Protein AF-A0A1I6M451-F1 (afdb_monomer_lite)

Radius of gyration: 14.21 Å; chains: 1; bounding box: 35×18×41 Å

Foldseek 3Di:
DDAQAAPVLLVVLQVQLVVLQVVLVCQCVVVDPPHNVSSVVSNVSSCLSNVCSVVSDDVVCVVVVHGPHDPD

Structure (mmCIF, N/CA/C/O backbone):
data_AF-A0A1I6M451-F1
#
_entry.id   AF-A0A1I6M451-F1
#
loop_
_atom_site.group_PDB
_atom_site.id
_atom_site.type_symbol
_atom_site.label_atom_id
_atom_site.label_alt_id
_atom_site.label_comp_id
_atom_site.label_asym_id
_atom_site.label_entity_id
_atom_site.label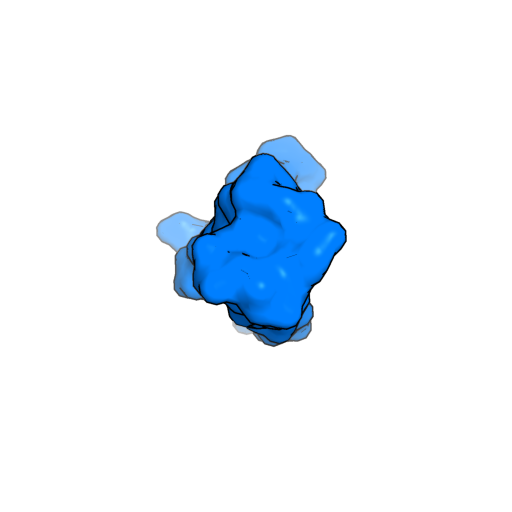_seq_id
_atom_site.pdbx_PDB_ins_code
_atom_site.Cartn_x
_atom_site.Cartn_y
_atom_site.Cartn_z
_atom_site.occupancy
_atom_site.B_iso_or_equiv
_atom_site.auth_seq_id
_atom_site.auth_comp_id
_atom_site.auth_asym_id
_atom_site.auth_atom_id
_atom_site.pdbx_PDB_model_num
ATOM 1 N N . MET A 1 1 ? -12.351 11.617 13.209 1.00 58.00 1 MET A N 1
ATOM 2 C CA . MET A 1 1 ? -13.001 10.445 12.583 1.00 58.00 1 MET A CA 1
ATOM 3 C C . MET A 1 1 ? -12.732 9.260 13.477 1.00 58.00 1 MET A C 1
ATOM 5 O O . MET A 1 1 ? -11.598 9.136 13.923 1.00 58.00 1 MET A O 1
ATOM 9 N N . GLU A 1 2 ? -13.735 8.432 13.740 1.00 80.81 2 GLU A N 1
ATOM 10 C CA . GLU A 1 2 ? -13.502 7.140 14.386 1.00 80.81 2 GLU A CA 1
ATOM 11 C C . GLU A 1 2 ? -12.637 6.269 13.472 1.00 80.81 2 GLU A C 1
ATOM 13 O O . GLU A 1 2 ? -12.805 6.262 12.242 1.00 80.81 2 GLU A O 1
ATOM 18 N N . TYR A 1 3 ? -11.651 5.621 14.084 1.00 87.94 3 TYR A N 1
ATOM 19 C CA . TYR A 1 3 ? -10.789 4.661 13.415 1.00 87.94 3 TYR A CA 1
ATOM 20 C C . TYR A 1 3 ? -11.574 3.369 13.211 1.00 87.94 3 TYR A C 1
ATOM 22 O O . TYR A 1 3 ? -12.248 2.937 14.134 1.00 87.94 3 TYR A O 1
ATOM 30 N N . ASN A 1 4 ? -11.465 2.766 12.026 1.00 90.19 4 ASN A N 1
ATOM 31 C CA . ASN A 1 4 ? -12.083 1.467 11.717 1.00 90.19 4 ASN A CA 1
ATOM 32 C C . ASN A 1 4 ? -11.054 0.392 11.328 1.00 90.19 4 ASN A C 1
ATOM 34 O O . ASN A 1 4 ? -11.403 -0.661 10.798 1.00 90.19 4 ASN A O 1
ATOM 38 N N . ILE A 1 5 ? -9.770 0.709 11.524 1.00 92.06 5 ILE A N 1
ATOM 39 C CA . ILE A 1 5 ? -8.632 -0.172 11.280 1.00 92.06 5 ILE A CA 1
ATOM 40 C C . ILE A 1 5 ? -7.912 -0.413 12.605 1.00 92.06 5 ILE A C 1
ATOM 42 O O . ILE A 1 5 ? -7.368 0.525 13.204 1.00 92.06 5 ILE A O 1
ATOM 46 N N . GLY A 1 6 ? -7.860 -1.678 13.018 1.00 92.62 6 GLY A N 1
ATOM 47 C CA . GLY A 1 6 ? -7.103 -2.132 14.183 1.00 92.62 6 GLY A CA 1
ATOM 48 C C . GLY A 1 6 ? -5.614 -2.299 13.928 1.00 92.62 6 GLY A C 1
ATOM 49 O O . GLY A 1 6 ? -5.095 -2.079 12.828 1.00 92.62 6 GLY A O 1
ATOM 50 N N . THR A 1 7 ? -4.896 -2.693 14.975 1.00 93.56 7 THR A N 1
ATOM 51 C CA . THR A 1 7 ? -3.433 -2.827 14.933 1.00 93.56 7 THR A CA 1
ATOM 52 C C . THR A 1 7 ? -2.955 -3.904 13.956 1.00 93.56 7 THR A C 1
ATOM 54 O O . THR A 1 7 ? -2.016 -3.655 13.195 1.00 93.56 7 THR A O 1
ATOM 57 N N . ALA A 1 8 ? -3.628 -5.057 13.920 1.00 93.94 8 ALA A N 1
ATOM 58 C CA . ALA A 1 8 ? -3.299 -6.156 13.012 1.00 93.94 8 ALA A CA 1
ATOM 59 C C . ALA A 1 8 ? -3.522 -5.786 11.533 1.00 93.94 8 ALA A C 1
ATOM 61 O O . ALA A 1 8 ? -2.608 -5.925 10.721 1.00 93.94 8 ALA A O 1
ATOM 62 N N . ASP A 1 9 ? -4.696 -5.246 11.185 1.00 94.19 9 ASP A N 1
ATOM 63 C CA . ASP A 1 9 ? -5.019 -4.815 9.812 1.00 94.19 9 ASP A CA 1
ATOM 64 C C . ASP A 1 9 ? -4.050 -3.717 9.341 1.00 94.19 9 ASP A C 1
ATOM 66 O O . ASP A 1 9 ? -3.480 -3.781 8.248 1.00 94.19 9 ASP A O 1
ATOM 70 N N . ARG A 1 10 ? -3.734 -2.760 10.222 1.00 95.12 10 ARG A N 1
ATOM 71 C CA . ARG A 1 10 ? -2.723 -1.733 9.949 1.00 95.12 10 ARG A CA 1
ATOM 72 C C . ARG A 1 10 ? -1.358 -2.334 9.607 1.00 95.12 10 ARG A C 1
ATOM 74 O O . ARG A 1 10 ? -0.724 -1.875 8.657 1.00 95.12 10 ARG A O 1
ATOM 81 N N . ALA A 1 11 ? -0.899 -3.327 10.367 1.00 96.69 11 ALA A N 1
ATOM 82 C CA . ALA A 1 11 ? 0.394 -3.966 10.132 1.00 96.69 11 ALA A CA 1
ATOM 83 C C . ALA A 1 11 ? 0.426 -4.703 8.785 1.00 96.69 11 ALA A C 1
ATOM 85 O O . ALA A 1 11 ? 1.367 -4.520 8.011 1.00 96.69 11 ALA A O 1
ATOM 86 N N . VAL A 1 12 ? -0.628 -5.463 8.468 1.00 97.06 12 VAL A N 1
ATOM 87 C CA . VAL A 1 12 ? -0.748 -6.176 7.187 1.00 97.06 12 VAL A CA 1
ATOM 88 C C . VAL A 1 12 ? -0.733 -5.197 6.015 1.00 97.06 12 VAL A C 1
ATOM 90 O O . VAL A 1 12 ? 0.023 -5.391 5.065 1.00 97.06 12 VAL A O 1
ATOM 93 N N . ARG A 1 13 ? -1.502 -4.105 6.088 1.00 97.12 13 ARG A N 1
ATOM 94 C CA . ARG A 1 13 ? -1.541 -3.093 5.021 1.00 97.12 13 ARG A CA 1
ATOM 95 C C . ARG A 1 13 ? -0.203 -2.392 4.814 1.00 97.12 13 ARG A C 1
ATOM 97 O O . ARG A 1 13 ? 0.165 -2.144 3.670 1.00 97.12 13 ARG A O 1
ATOM 104 N N . LEU A 1 14 ? 0.532 -2.090 5.885 1.00 97.81 14 LEU A N 1
ATOM 105 C CA . LEU A 1 14 ? 1.875 -1.515 5.766 1.00 97.81 14 LEU A CA 1
ATOM 106 C C . LEU A 1 14 ? 2.863 -2.511 5.153 1.00 97.81 14 LEU A C 1
ATOM 108 O O . LEU A 1 14 ? 3.642 -2.121 4.289 1.00 97.81 14 LEU A O 1
ATOM 112 N N . ALA A 1 15 ? 2.809 -3.783 5.551 1.00 98.25 15 ALA A N 1
ATOM 113 C CA . ALA A 1 15 ? 3.690 -4.816 5.014 1.00 98.25 15 ALA A CA 1
ATOM 114 C C . ALA A 1 15 ? 3.418 -5.078 3.524 1.00 98.25 15 ALA A C 1
ATOM 116 O O . ALA A 1 15 ? 4.322 -4.974 2.696 1.00 98.25 15 ALA A O 1
ATOM 117 N N . VAL A 1 16 ? 2.161 -5.358 3.168 1.00 98.31 16 VAL A N 1
ATOM 118 C CA . VAL A 1 16 ? 1.755 -5.628 1.780 1.00 98.31 16 VAL A CA 1
ATOM 119 C C . VAL A 1 16 ? 1.912 -4.378 0.917 1.00 98.31 16 VAL A C 1
ATOM 121 O O . VAL A 1 16 ? 2.445 -4.451 -0.189 1.00 98.31 16 VAL A O 1
ATOM 124 N N . GLY A 1 17 ? 1.494 -3.218 1.426 1.00 98.31 17 GLY A N 1
ATOM 125 C CA . GLY A 1 17 ? 1.620 -1.950 0.716 1.00 98.31 17 GLY A CA 1
ATOM 126 C C . GLY A 1 17 ? 3.076 -1.552 0.480 1.00 98.31 17 GLY A C 1
ATOM 127 O O . GLY A 1 17 ? 3.422 -1.138 -0.624 1.00 98.31 17 GLY A O 1
ATOM 128 N N . GLY A 1 18 ? 3.943 -1.746 1.477 1.00 98.31 18 GLY A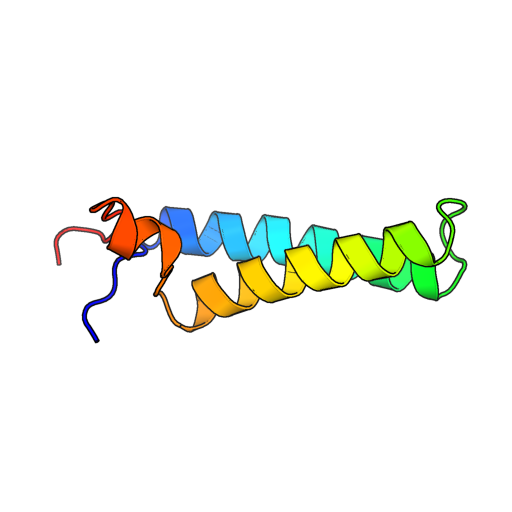 N 1
ATOM 129 C CA . GLY A 1 18 ? 5.383 -1.525 1.353 1.00 98.31 18 GLY A CA 1
ATOM 130 C C . GLY A 1 18 ? 6.035 -2.465 0.339 1.00 98.31 18 GLY A C 1
ATOM 131 O O . GLY A 1 18 ? 6.811 -2.009 -0.499 1.00 98.31 18 GLY A O 1
ATOM 132 N N . LEU A 1 19 ? 5.670 -3.752 0.352 1.00 98.50 19 LEU A N 1
ATOM 133 C CA . LEU A 1 19 ? 6.156 -4.723 -0.630 1.00 98.50 19 LEU A CA 1
ATOM 134 C C . LEU A 1 19 ? 5.746 -4.337 -2.059 1.00 98.50 19 LEU A C 1
ATOM 136 O O . LEU A 1 19 ? 6.590 -4.316 -2.952 1.00 98.50 19 LEU A O 1
ATOM 140 N N . LEU A 1 20 ? 4.478 -3.979 -2.276 1.00 98.38 20 LEU A N 1
ATOM 141 C CA . LEU A 1 20 ? 3.995 -3.534 -3.587 1.00 98.38 20 LEU A CA 1
ATOM 142 C C . LEU A 1 20 ? 4.680 -2.249 -4.054 1.00 98.38 20 LEU A C 1
ATOM 144 O O . LEU A 1 20 ? 5.027 -2.141 -5.228 1.00 98.38 20 LEU A O 1
ATOM 148 N N . ALA A 1 21 ? 4.919 -1.300 -3.147 1.00 98.12 21 ALA A N 1
ATOM 149 C CA . ALA A 1 21 ? 5.639 -0.080 -3.479 1.00 98.12 21 ALA A CA 1
ATOM 150 C C . ALA A 1 21 ? 7.095 -0.366 -3.883 1.00 98.12 21 ALA A C 1
ATOM 152 O O . ALA A 1 21 ? 7.574 0.190 -4.871 1.00 98.12 21 ALA A O 1
ATOM 153 N N . ALA A 1 22 ? 7.778 -1.271 -3.175 1.00 98.19 22 ALA A N 1
ATOM 154 C CA . ALA A 1 22 ? 9.139 -1.681 -3.511 1.00 98.19 22 ALA A CA 1
ATOM 155 C C . ALA A 1 22 ? 9.205 -2.387 -4.875 1.00 98.19 22 ALA A C 1
ATOM 157 O O . ALA A 1 22 ? 10.028 -2.023 -5.714 1.00 98.19 22 ALA A O 1
ATOM 158 N N . LEU A 1 23 ? 8.311 -3.349 -5.127 1.00 97.88 23 LEU A N 1
ATOM 159 C CA . LEU A 1 23 ? 8.242 -4.067 -6.404 1.00 97.88 23 LEU A CA 1
ATOM 160 C C . LEU A 1 23 ? 7.857 -3.140 -7.562 1.00 97.88 23 LEU A C 1
ATOM 162 O O . LEU A 1 23 ? 8.462 -3.200 -8.630 1.00 97.88 23 LEU A O 1
ATOM 166 N N . GLY A 1 24 ? 6.888 -2.249 -7.349 1.00 97.69 24 GLY A N 1
ATOM 167 C CA . GLY A 1 24 ? 6.480 -1.273 -8.352 1.00 97.69 24 GLY A CA 1
ATOM 168 C C . GLY A 1 24 ? 7.594 -0.278 -8.679 1.00 97.69 24 GLY A C 1
ATOM 169 O O . GLY A 1 24 ? 7.871 -0.031 -9.851 1.00 97.69 24 GLY A O 1
ATOM 170 N N . GLY A 1 25 ? 8.306 0.217 -7.662 1.00 97.44 25 GLY A N 1
ATOM 171 C CA . GLY A 1 25 ? 9.491 1.057 -7.841 1.00 97.44 25 GLY A CA 1
ATOM 172 C C . GLY A 1 25 ? 10.614 0.340 -8.593 1.00 97.44 25 GLY A C 1
ATOM 173 O O . GLY A 1 25 ? 11.167 0.899 -9.537 1.00 97.44 25 GLY A O 1
ATOM 174 N N . ALA A 1 26 ? 10.902 -0.916 -8.240 1.00 97.56 26 ALA A N 1
ATOM 175 C CA . ALA A 1 26 ? 11.886 -1.739 -8.941 1.00 97.56 26 ALA A CA 1
ATOM 176 C C . ALA A 1 26 ? 11.499 -1.974 -10.412 1.00 97.56 26 ALA A C 1
ATOM 178 O O . ALA A 1 26 ? 12.346 -1.877 -1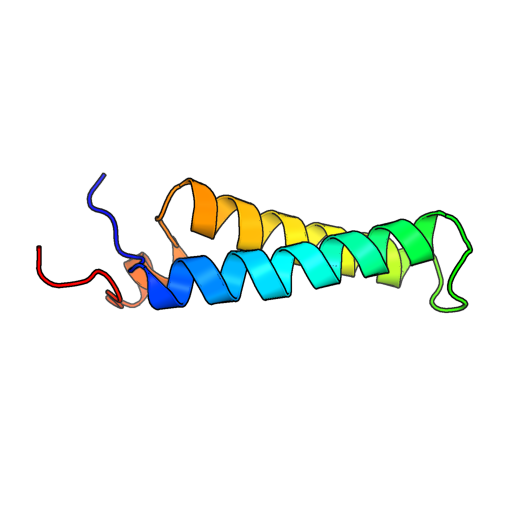1.298 1.00 97.56 26 ALA A O 1
ATOM 179 N N . SER A 1 27 ? 10.214 -2.211 -10.688 1.00 97.31 27 SER A N 1
ATOM 180 C CA . SER A 1 27 ? 9.693 -2.328 -12.052 1.00 97.31 27 SER A CA 1
ATOM 181 C C . SER A 1 27 ? 9.869 -1.039 -12.856 1.00 97.31 27 SER A C 1
ATOM 183 O O . SER A 1 27 ? 10.326 -1.101 -13.996 1.00 97.31 27 SER A O 1
ATOM 185 N N . LEU A 1 28 ? 9.562 0.128 -12.281 1.00 96.25 28 LEU A N 1
ATOM 186 C CA . LEU A 1 28 ? 9.749 1.414 -12.964 1.00 96.25 28 LEU A CA 1
ATOM 187 C C . LEU A 1 28 ? 11.222 1.783 -13.157 1.00 96.25 28 LEU A C 1
ATOM 189 O O . LEU A 1 28 ? 11.563 2.437 -14.138 1.00 96.25 28 LEU A O 1
ATOM 193 N N . ALA A 1 29 ? 12.090 1.341 -12.250 1.00 96.88 29 ALA A N 1
ATOM 194 C CA . ALA A 1 29 ? 13.535 1.485 -12.379 1.00 96.88 29 ALA A CA 1
ATOM 195 C C . ALA A 1 29 ? 14.149 0.526 -13.420 1.00 96.88 29 ALA A C 1
ATOM 197 O O . ALA A 1 29 ? 15.356 0.571 -13.644 1.00 96.88 29 ALA A O 1
ATOM 198 N N . GLY A 1 30 ? 13.349 -0.354 -14.037 1.00 94.50 30 GLY A N 1
ATOM 199 C CA . GLY A 1 30 ? 13.826 -1.355 -14.994 1.00 94.50 30 GLY A CA 1
ATOM 200 C C . GLY A 1 30 ? 14.572 -2.527 -14.351 1.00 94.50 30 GLY A C 1
ATOM 201 O O . GLY A 1 30 ? 15.184 -3.316 -15.061 1.00 94.50 30 GLY A O 1
ATOM 202 N N . ALA A 1 31 ? 14.520 -2.669 -13.023 1.00 96.69 31 ALA A N 1
ATOM 203 C CA . ALA A 1 31 ? 15.130 -3.790 -12.308 1.00 96.69 31 ALA A CA 1
ATOM 204 C C . ALA A 1 31 ? 14.303 -5.086 -12.414 1.00 96.69 31 ALA A C 1
ATOM 206 O O . ALA A 1 31 ? 14.796 -6.155 -12.061 1.00 96.69 31 ALA A O 1
ATOM 207 N N . LEU A 1 32 ? 13.051 -4.996 -12.882 1.00 94.94 32 LEU A N 1
ATOM 208 C CA . LEU A 1 32 ? 12.157 -6.130 -13.123 1.00 94.94 32 LEU A CA 1
ATOM 209 C C . LEU A 1 32 ? 11.597 -6.074 -14.550 1.00 94.94 32 LEU A C 1
ATOM 211 O O . LEU A 1 32 ? 11.129 -5.026 -14.998 1.00 94.94 32 LEU A O 1
ATOM 215 N N . GLU A 1 33 ? 11.548 -7.222 -15.229 1.00 93.44 33 GLU A N 1
ATOM 216 C CA . GLU A 1 33 ? 10.985 -7.374 -16.583 1.00 93.44 33 GLU A CA 1
ATOM 217 C C . GLU A 1 33 ? 9.446 -7.484 -16.580 1.00 93.44 33 GLU A C 1
ATOM 219 O O . GLU A 1 33 ? 8.849 -8.340 -17.224 1.00 93.44 33 GLU A O 1
ATOM 224 N N . THR A 1 34 ? 8.774 -6.622 -15.819 1.00 91.81 34 THR A N 1
ATOM 225 C CA . THR A 1 34 ? 7.303 -6.599 -15.698 1.00 91.81 34 THR A CA 1
ATOM 226 C C . THR A 1 34 ? 6.650 -5.490 -16.528 1.00 91.81 34 THR A C 1
ATOM 228 O O . THR A 1 34 ? 5.438 -5.504 -16.738 1.00 91.81 34 THR A O 1
ATOM 231 N N . GLY A 1 35 ? 7.443 -4.531 -17.018 1.00 92.06 35 GLY A N 1
ATOM 232 C CA . GLY A 1 35 ? 6.981 -3.378 -17.792 1.00 92.06 35 GLY A CA 1
ATOM 233 C C . GLY A 1 35 ? 6.380 -2.245 -16.938 1.00 92.06 35 GLY A C 1
ATOM 234 O O . GLY A 1 35 ? 5.929 -2.463 -15.811 1.00 92.06 35 GLY A O 1
ATOM 235 N N . PRO A 1 36 ? 6.340 -1.007 -17.468 1.00 93.25 36 PRO A N 1
ATOM 236 C CA . PRO A 1 36 ? 6.019 0.187 -16.682 1.00 93.25 36 PRO A CA 1
ATOM 237 C C . PRO A 1 36 ? 4.572 0.224 -16.178 1.00 93.25 36 PRO A C 1
ATOM 239 O O . PRO A 1 36 ? 4.318 0.719 -15.083 1.00 93.25 36 PRO A O 1
ATOM 242 N N . LEU A 1 37 ? 3.618 -0.333 -16.934 1.00 96.56 37 LEU A N 1
ATOM 243 C CA . LEU A 1 37 ? 2.211 -0.376 -16.521 1.00 96.56 37 LEU A CA 1
ATOM 244 C C . LEU A 1 37 ? 2.030 -1.167 -15.218 1.00 96.56 37 LEU A C 1
ATOM 246 O O . LEU A 1 37 ? 1.337 -0.708 -14.311 1.00 96.56 37 LEU A O 1
ATOM 250 N N . VAL A 1 38 ? 2.684 -2.328 -15.106 1.00 96.69 38 VAL A N 1
ATOM 251 C CA . VAL A 1 38 ? 2.633 -3.157 -13.894 1.00 96.69 38 VAL A CA 1
ATOM 252 C C . VAL A 1 38 ? 3.253 -2.410 -12.715 1.00 96.69 38 VAL A C 1
ATOM 254 O O . VAL A 1 38 ? 2.667 -2.390 -11.633 1.00 96.69 38 VAL A O 1
ATOM 257 N N . GLY A 1 39 ? 4.383 -1.732 -12.936 1.00 97.69 39 GLY A N 1
ATOM 258 C CA . GLY A 1 39 ? 5.040 -0.918 -11.914 1.00 97.69 39 GLY A CA 1
ATOM 259 C C . GLY A 1 39 ? 4.151 0.201 -11.364 1.00 97.69 39 GLY A C 1
ATOM 260 O O . GLY A 1 39 ? 4.028 0.351 -10.145 1.00 97.69 39 GLY A O 1
ATOM 261 N N . VAL A 1 40 ? 3.467 0.941 -12.246 1.00 98.25 40 VAL A N 1
ATOM 262 C CA . VAL A 1 40 ? 2.518 1.997 -11.848 1.00 98.25 40 VAL A CA 1
ATOM 263 C C . VAL A 1 40 ? 1.353 1.421 -11.045 1.00 98.25 40 VAL A C 1
ATOM 265 O O . VAL A 1 40 ? 1.029 1.949 -9.982 1.00 98.25 40 VAL A O 1
ATOM 268 N N . LEU A 1 41 ? 0.730 0.335 -11.513 1.00 98.31 41 LEU A N 1
ATOM 269 C CA . LEU A 1 41 ? -0.400 -0.280 -10.810 1.00 98.31 41 LEU A CA 1
ATOM 270 C C . LEU A 1 41 ? 0.006 -0.786 -9.420 1.00 98.31 41 LEU A C 1
ATOM 272 O O . LEU A 1 41 ? -0.710 -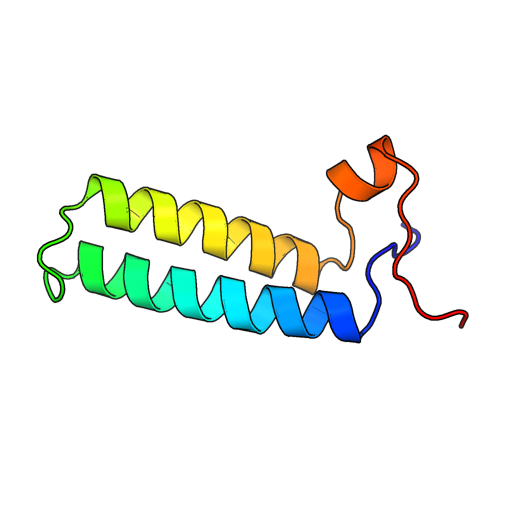0.538 -8.449 1.00 98.31 41 LEU A O 1
ATOM 276 N N . ALA A 1 42 ? 1.171 -1.428 -9.305 1.00 98.19 42 ALA A N 1
ATOM 277 C CA . ALA A 1 42 ? 1.702 -1.883 -8.024 1.00 98.19 42 ALA A CA 1
ATOM 278 C C . ALA A 1 42 ? 1.933 -0.712 -7.054 1.00 98.19 42 ALA A C 1
ATOM 280 O O . ALA A 1 42 ? 1.512 -0.783 -5.898 1.00 98.19 42 ALA A O 1
ATOM 281 N N . LEU A 1 43 ? 2.518 0.394 -7.527 1.00 97.81 43 LEU A N 1
ATOM 282 C CA . LEU A 1 43 ? 2.711 1.597 -6.712 1.00 97.81 43 LEU A CA 1
ATOM 283 C C . LEU A 1 43 ? 1.393 2.224 -6.264 1.00 97.81 43 LEU A C 1
ATOM 285 O O . LEU A 1 43 ? 1.271 2.601 -5.100 1.00 97.81 43 LEU A O 1
ATOM 289 N N . LEU A 1 44 ? 0.402 2.316 -7.154 1.00 98.44 44 LEU A N 1
ATOM 290 C CA . LEU A 1 44 ? -0.910 2.871 -6.818 1.00 98.44 44 LEU A CA 1
ATOM 291 C C . LEU A 1 44 ? -1.599 2.048 -5.727 1.00 98.44 44 LEU A C 1
ATOM 293 O O . LEU A 1 44 ? -2.050 2.606 -4.726 1.00 98.44 44 LEU A O 1
ATOM 297 N N . VAL A 1 45 ? -1.640 0.722 -5.881 1.00 98.31 45 VAL A N 1
ATOM 298 C CA . VAL A 1 45 ? -2.235 -0.165 -4.871 1.00 98.31 45 VAL A CA 1
ATOM 299 C C . VAL A 1 45 ? -1.456 -0.083 -3.557 1.00 98.31 45 VAL A C 1
ATOM 301 O O . VAL A 1 45 ? -2.062 0.070 -2.494 1.00 98.31 45 VAL A O 1
ATOM 304 N N . GLY A 1 46 ? -0.121 -0.110 -3.617 1.00 98.31 46 GLY A N 1
ATOM 305 C CA . GLY A 1 46 ? 0.736 0.031 -2.442 1.00 98.31 46 GLY A CA 1
ATOM 306 C C . GLY A 1 46 ? 0.490 1.338 -1.684 1.00 98.31 46 GLY A C 1
ATOM 307 O O . GLY A 1 46 ? 0.305 1.324 -0.465 1.00 98.31 46 GLY A O 1
ATOM 308 N N . ALA A 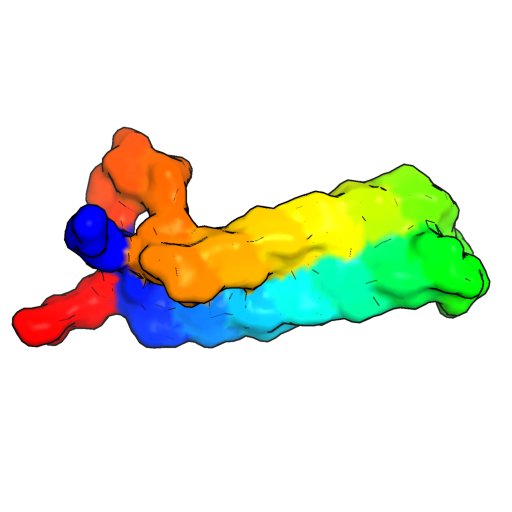1 47 ? 0.388 2.457 -2.404 1.00 98.00 47 ALA A N 1
ATOM 309 C CA . ALA A 1 47 ? 0.107 3.770 -1.833 1.00 98.00 47 ALA A CA 1
ATOM 310 C C . ALA A 1 47 ? -1.269 3.834 -1.154 1.00 98.00 47 ALA A C 1
ATOM 312 O O . ALA A 1 47 ? -1.384 4.393 -0.064 1.00 98.00 47 ALA A O 1
ATOM 313 N N . VAL A 1 48 ? -2.306 3.228 -1.743 1.00 98.00 48 VAL A N 1
ATOM 314 C CA . VAL A 1 48 ? -3.645 3.161 -1.131 1.00 98.00 48 VAL A CA 1
ATOM 315 C C . VAL A 1 48 ? -3.622 2.346 0.168 1.00 98.00 48 VAL A C 1
ATOM 317 O O . VAL A 1 48 ? -4.193 2.772 1.179 1.00 98.00 48 VAL A O 1
ATOM 320 N N . LEU A 1 49 ? -2.942 1.196 0.183 1.00 97.44 49 LEU A N 1
ATOM 321 C CA . LEU A 1 49 ? -2.814 0.371 1.389 1.00 97.44 49 LEU A CA 1
ATOM 322 C C . LEU A 1 49 ? -2.067 1.112 2.502 1.00 97.44 49 LEU A C 1
ATOM 324 O O . LEU A 1 49 ? -2.562 1.181 3.628 1.00 97.44 49 LEU A O 1
ATOM 328 N N . ILE A 1 50 ? -0.933 1.738 2.181 1.00 97.69 50 ILE A N 1
ATOM 329 C CA . ILE A 1 50 ? -0.167 2.539 3.144 1.00 97.69 50 ILE A CA 1
ATOM 330 C C . ILE A 1 50 ? -1.005 3.722 3.635 1.00 97.69 50 ILE A C 1
ATOM 332 O O . ILE A 1 50 ? -1.118 3.931 4.840 1.00 97.69 50 ILE A O 1
ATOM 336 N N . GLY A 1 51 ? -1.644 4.463 2.729 1.00 96.25 51 GLY A N 1
ATOM 337 C CA . GLY A 1 51 ? -2.474 5.617 3.070 1.00 96.25 51 GLY A CA 1
ATOM 338 C C . GLY A 1 51 ? -3.597 5.253 4.039 1.00 96.25 51 GLY A C 1
ATOM 339 O O . GLY A 1 51 ? -3.745 5.895 5.077 1.00 96.25 51 GLY A O 1
ATOM 340 N N . THR A 1 52 ? -4.333 4.174 3.761 1.00 95.69 52 THR A N 1
ATOM 341 C CA . THR A 1 52 ? -5.391 3.686 4.665 1.00 95.69 52 THR A CA 1
ATOM 342 C C . THR A 1 52 ? -4.843 3.197 6.010 1.00 95.69 52 THR A C 1
ATOM 344 O O . THR A 1 52 ? -5.461 3.439 7.044 1.00 95.69 52 THR A O 1
ATOM 347 N N . ALA A 1 53 ? -3.658 2.581 6.042 1.00 94.31 53 ALA A N 1
ATOM 348 C CA . ALA A 1 53 ? -3.007 2.169 7.287 1.00 94.31 53 ALA A CA 1
ATOM 349 C C . ALA A 1 53 ? -2.495 3.352 8.133 1.00 94.31 53 ALA A C 1
ATOM 351 O O . ALA A 1 53 ? -2.503 3.297 9.368 1.00 94.31 53 ALA A O 1
ATOM 352 N N . LEU A 1 54 ? -2.035 4.429 7.488 1.00 94.06 54 LEU A N 1
ATOM 353 C CA . LEU A 1 54 ? -1.556 5.640 8.158 1.00 94.06 54 LEU A CA 1
ATOM 354 C C . LEU A 1 54 ? -2.710 6.447 8.753 1.00 94.06 54 LEU A C 1
ATOM 356 O O . LEU A 1 54 ? -2.629 6.854 9.912 1.00 94.06 54 LEU A O 1
ATOM 360 N N . THR A 1 55 ? -3.795 6.628 7.998 1.00 93.81 55 THR A N 1
ATOM 361 C CA . THR A 1 55 ? -4.995 7.330 8.480 1.00 93.81 55 THR A CA 1
ATOM 362 C C . THR A 1 55 ? -5.833 6.481 9.432 1.00 93.81 55 THR A C 1
ATOM 364 O O . THR A 1 55 ? -6.668 7.029 10.148 1.00 93.81 55 THR A O 1
ATOM 367 N N . ARG A 1 56 ? -5.615 5.155 9.447 1.00 92.31 56 ARG A N 1
ATOM 368 C CA . ARG A 1 56 ? -6.437 4.155 10.153 1.00 92.31 56 ARG A CA 1
ATOM 369 C C . ARG A 1 56 ? -7.924 4.244 9.788 1.00 92.31 56 ARG A C 1
ATOM 371 O O . ARG A 1 56 ? -8.801 3.936 10.597 1.00 92.31 56 ARG A O 1
ATOM 378 N N . VAL A 1 57 ? -8.195 4.699 8.567 1.00 90.62 57 VAL A N 1
ATOM 379 C CA . VAL A 1 57 ? -9.534 4.805 8.001 1.00 90.62 57 VAL A CA 1
ATOM 380 C C . VAL A 1 57 ? -9.528 4.152 6.628 1.00 90.62 57 VAL A C 1
ATOM 382 O O . VAL A 1 57 ? -8.843 4.605 5.709 1.00 90.62 57 VAL A O 1
ATOM 385 N N . CYS A 1 58 ? -10.350 3.120 6.458 1.00 91.50 58 CYS A N 1
ATOM 386 C CA . CYS A 1 58 ? -10.710 2.602 5.143 1.00 91.50 58 CYS A CA 1
ATOM 387 C C . CYS A 1 58 ? -12.156 2.991 4.816 1.00 91.50 58 CYS A C 1
ATOM 389 O O . CYS A 1 58 ? -13.093 2.568 5.494 1.00 91.50 58 CYS A O 1
ATOM 391 N N . LEU A 1 59 ? -12.343 3.796 3.762 1.00 88.56 59 LEU A N 1
ATOM 392 C CA . LEU A 1 59 ? -13.675 4.222 3.314 1.00 88.56 59 LEU A CA 1
ATOM 393 C C . LEU A 1 59 ? -14.524 3.042 2.833 1.00 88.56 59 LEU A C 1
ATOM 395 O O . LEU A 1 59 ? -15.716 3.011 3.107 1.00 88.56 59 LEU A O 1
ATOM 399 N N . VAL A 1 60 ? -13.905 2.048 2.188 1.00 90.50 60 VAL A N 1
ATOM 400 C CA . VAL A 1 60 ? -14.596 0.820 1.768 1.00 90.50 60 VAL A CA 1
ATOM 401 C C . VAL A 1 60 ? -15.147 0.080 2.984 1.00 90.50 60 VAL A C 1
ATOM 403 O O . VAL A 1 60 ? -16.328 -0.237 3.011 1.00 90.50 60 VAL A O 1
ATOM 406 N N . TYR A 1 61 ? -14.334 -0.115 4.027 1.00 90.62 61 TYR A N 1
ATOM 407 C CA . TYR A 1 61 ? -14.799 -0.732 5.273 1.00 90.62 61 TYR A CA 1
ATOM 408 C C . TYR A 1 61 ? -15.941 0.060 5.898 1.00 90.62 61 TYR A C 1
ATOM 410 O O . TYR A 1 61 ? -16.936 -0.524 6.298 1.00 90.62 61 TYR A O 1
ATOM 418 N N . ARG A 1 62 ? -15.854 1.393 5.894 1.00 88.44 62 ARG A N 1
ATOM 419 C CA . ARG A 1 62 ? -16.922 2.253 6.413 1.00 88.44 62 ARG A CA 1
ATOM 420 C C . ARG A 1 62 ? -18.236 2.091 5.650 1.00 88.44 62 ARG A C 1
ATOM 422 O O . ARG A 1 62 ? -19.279 1.995 6.282 1.00 88.44 62 ARG A O 1
ATOM 429 N N . VAL A 1 63 ? -18.190 2.062 4.319 1.00 91.31 63 VAL A N 1
ATOM 430 C CA . VAL A 1 63 ? -19.381 1.854 3.478 1.00 91.31 63 VAL A CA 1
ATOM 431 C C . VAL A 1 63 ? -19.975 0.461 3.703 1.00 91.31 63 VAL A C 1
ATOM 433 O O . VAL A 1 63 ? -21.191 0.308 3.682 1.00 91.31 63 VAL A O 1
ATOM 436 N N . LEU A 1 64 ? -19.129 -0.538 3.961 1.00 91.62 64 LEU A N 1
ATOM 437 C CA . LEU A 1 64 ? -19.539 -1.916 4.238 1.00 91.62 64 LEU A CA 1
ATOM 438 C C . LEU A 1 64 ? -19.891 -2.185 5.714 1.00 91.62 64 LEU A C 1
ATOM 440 O O . LEU A 1 64 ? -20.292 -3.299 6.036 1.00 91.62 64 LEU A O 1
ATOM 444 N N . GLY A 1 65 ? -19.729 -1.208 6.614 1.00 89.31 65 GLY A N 1
ATOM 445 C CA . GLY A 1 65 ? -19.936 -1.387 8.057 1.00 89.31 65 GLY A CA 1
ATOM 446 C C . GLY A 1 65 ? -18.909 -2.300 8.745 1.00 89.31 65 GLY A C 1
ATOM 447 O O . GLY A 1 65 ? -19.189 -2.827 9.816 1.00 89.31 65 GLY A O 1
ATOM 448 N N . ILE A 1 66 ? -17.738 -2.511 8.138 1.00 90.69 66 ILE A N 1
ATOM 449 C CA . ILE A 1 66 ? -16.649 -3.317 8.701 1.00 90.69 66 ILE A CA 1
ATOM 450 C C . ILE A 1 66 ? -15.826 -2.450 9.653 1.00 90.69 66 ILE A C 1
ATOM 452 O O . ILE A 1 66 ? -1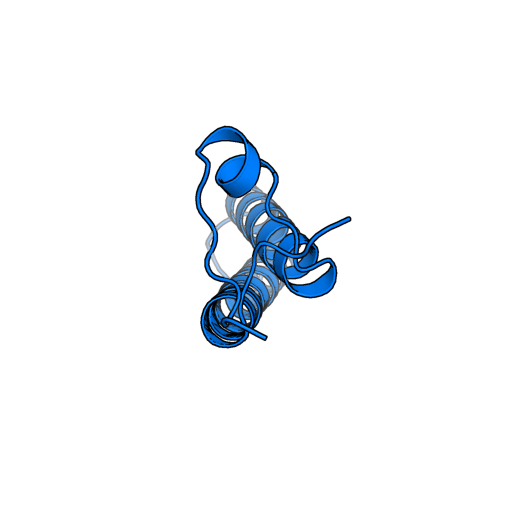5.362 -1.366 9.283 1.00 90.69 66 ILE A O 1
ATOM 456 N N . ASP A 1 67 ? -15.592 -2.972 10.851 1.00 92.06 67 ASP A N 1
ATOM 457 C CA . ASP A 1 67 ? -14.692 -2.392 11.836 1.00 92.06 67 ASP A CA 1
ATOM 458 C C . ASP A 1 67 ? -13.714 -3.462 12.327 1.00 92.06 67 ASP A C 1
ATOM 460 O O . ASP A 1 67 ? -14.122 -4.497 12.855 1.00 92.06 67 ASP A O 1
ATOM 464 N N . THR A 1 68 ? -12.421 -3.240 12.090 1.00 91.62 68 THR A N 1
ATOM 465 C CA . THR A 1 68 ? -11.345 -4.092 12.617 1.00 91.62 68 THR A CA 1
ATOM 466 C C . THR A 1 68 ? -10.622 -3.433 13.782 1.00 91.62 68 THR A C 1
ATOM 468 O O . THR A 1 68 ? -9.608 -3.968 14.230 1.00 91.62 68 THR A O 1
ATOM 471 N N . ALA A 1 69 ? -11.079 -2.264 14.242 1.00 89.00 69 ALA A N 1
ATOM 472 C CA . ALA A 1 69 ? -10.503 -1.585 15.385 1.00 89.00 69 ALA A CA 1
ATOM 473 C C . ALA A 1 69 ? -10.601 -2.470 16.628 1.00 89.00 69 ALA A C 1
ATOM 475 O O . ALA A 1 69 ? -11.636 -3.059 16.933 1.00 89.00 69 ALA A O 1
ATOM 476 N N . ASP A 1 70 ? -9.487 -2.557 17.349 1.00 80.44 70 ASP A N 1
ATOM 477 C CA . ASP A 1 70 ? -9.460 -3.212 18.645 1.00 80.44 70 ASP A CA 1
ATOM 478 C C . ASP A 1 70 ? -10.412 -2.451 19.587 1.00 80.44 70 ASP A C 1
ATOM 480 O O . ASP A 1 70 ? -10.371 -1.215 19.624 1.00 80.44 70 ASP A O 1
ATOM 484 N N . ALA A 1 71 ? -11.272 -3.171 20.321 1.00 64.31 71 ALA A N 1
ATOM 485 C CA . ALA A 1 71 ? -12.136 -2.582 21.343 1.00 64.31 71 ALA A CA 1
ATOM 486 C C . ALA A 1 71 ? -11.243 -1.854 22.355 1.00 64.31 71 ALA A C 1
ATOM 488 O O . ALA A 1 71 ? -10.490 -2.484 23.098 1.00 64.31 71 ALA A O 1
ATOM 489 N N . ARG A 1 72 ? -11.239 -0.525 22.281 1.00 55.00 72 ARG A N 1
ATOM 490 C CA . ARG A 1 72 ? -10.338 0.325 23.052 1.00 55.00 72 ARG A CA 1
ATOM 491 C C . ARG A 1 72 ? -10.899 0.630 24.429 1.00 55.00 72 ARG A C 1
ATOM 493 O O . ARG A 1 72 ? -12.128 0.829 24.521 1.00 55.00 72 ARG A O 1
#

Sequence (72 aa):
MEYNIGTADRAVRLAVGGLLAALGGASLAGALETGPLVGVLALLVGAVLIGTALTRVCLVYRVLGIDTADAR

Organism: NCBI:txid767519

Secondary structure (DSSP, 8-state):
------HHHHHHHHHHHHHHHHHHHHHHTTSSTT-HHHHHHHHHHHHHHHHHHHHT--HHHHHHT-------

InterPro domains:
  IPR021309 Inner membrane protein YgaP-like, transmembrane domain [PF11127] (1-70)

pLDDT: mean 93.1, std 8.12, range [55.0, 98.5]